Protein AF-A0A1Y3APQ1-F1 (afdb_monomer_lite)

Foldseek 3Di:
DLLAVCAPHPDQLVNSLVPDDCDDDCPPPVSVQSSVDRDDVSNLVSQCVDPLSVVLVDDPPDDDPDDSVLSVLLSLLVVLVVVVVDPDDPSVVVSVVSLVVLVVVLVVLLVVCVVVVVCPCNVSRHDND

Secondary structure (DSSP, 8-state):
-HHHHHTTSS--HHHHHHTS-S-STTTTHHHHHHHH--SHHHHHHHHHTSHHHHHHHS---SS----HHHHHHHHHHHHHHHHTTS-S-THHHHHHHHHHHHHHHHHHHHHHHHHTT-GGGTT-S----

pLDDT: mean 90.6, std 9.41, range [45.09, 97.94]

InterPro domains:
  IPR002843 ATPase, V0 complex, C/D subunit [PF01992] (2-125)
  IPR016727 ATPase, V0 complex, subunit D [PTHR11028] (1-129)
  IPR036079 V-type ATP synthase subunit C/D subunit superfamily [SSF103486] (2-128)

Organism: Euroglyphus maynei (NCBI:txid6958)

Radius of gyration: 17.38 Å; chains: 1; bounding box: 42×34×43 Å

Structure (mmCIF, N/CA/C/O backbone):
data_AF-A0A1Y3APQ1-F1
#
_entry.id   AF-A0A1Y3APQ1-F1
#
loop_
_atom_site.group_PDB
_atom_site.id
_atom_site.type_symbol
_atom_site.label_atom_id
_atom_site.label_alt_id
_atom_site.label_comp_id
_atom_site.label_asym_id
_atom_site.label_entity_id
_atom_site.label_seq_id
_atom_site.pdbx_PDB_ins_code
_atom_site.Cartn_x
_atom_site.Cartn_y
_atom_site.Cartn_z
_atom_site.occupancy
_atom_site.B_iso_or_equiv
_atom_site.auth_seq_id
_atom_site.auth_comp_id
_atom_site.auth_asym_id
_atom_site.auth_atom_id
_atom_site.pdbx_PDB_model_num
ATOM 1 N N . MET A 1 1 ? -4.219 3.625 5.773 1.00 70.81 1 MET A N 1
ATOM 2 C CA . MET A 1 1 ? -4.693 2.777 6.892 1.00 70.81 1 MET A CA 1
ATOM 3 C C . MET A 1 1 ? -5.733 3.529 7.708 1.00 70.81 1 MET A C 1
ATOM 5 O O . MET A 1 1 ? -5.366 4.296 8.585 1.00 70.81 1 MET A O 1
ATOM 9 N N . ILE A 1 2 ? -7.025 3.351 7.424 1.00 88.69 2 ILE A N 1
ATOM 10 C CA . ILE A 1 2 ? -8.074 4.134 8.105 1.00 88.69 2 ILE A CA 1
ATOM 11 C C . ILE A 1 2 ? -8.118 3.805 9.607 1.00 88.69 2 ILE A C 1
ATOM 13 O O . ILE A 1 2 ? -8.113 4.711 10.429 1.00 88.69 2 ILE A O 1
ATOM 17 N N . THR A 1 3 ? -8.093 2.518 9.975 1.00 91.31 3 THR A N 1
ATOM 18 C CA . THR A 1 3 ? -8.200 2.090 11.380 1.00 91.31 3 THR A CA 1
ATOM 19 C C . THR A 1 3 ? -7.039 2.576 12.239 1.00 91.31 3 THR A C 1
ATOM 21 O O . THR A 1 3 ? -7.277 3.240 13.241 1.00 91.31 3 THR A O 1
ATOM 24 N N . ILE A 1 4 ? -5.797 2.327 11.817 1.00 91.50 4 ILE A N 1
ATOM 25 C CA . ILE A 1 4 ? -4.606 2.720 12.586 1.00 91.50 4 ILE A CA 1
ATOM 26 C C . ILE A 1 4 ? -4.528 4.245 12.739 1.00 91.50 4 ILE A C 1
ATOM 28 O O . ILE A 1 4 ? -4.300 4.738 13.837 1.00 91.50 4 ILE A O 1
ATOM 32 N N . ASN A 1 5 ? -4.800 4.997 11.668 1.00 92.06 5 ASN A N 1
ATOM 33 C CA . ASN A 1 5 ? -4.708 6.460 11.698 1.00 92.06 5 ASN A CA 1
ATOM 34 C C . ASN A 1 5 ? -5.880 7.124 12.444 1.00 92.06 5 ASN A C 1
ATOM 36 O O . ASN A 1 5 ? -5.806 8.309 12.748 1.00 92.06 5 ASN A O 1
ATOM 40 N N . SER A 1 6 ? -6.961 6.387 12.723 1.00 93.19 6 SER A N 1
ATOM 41 C CA . SER A 1 6 ? -8.101 6.890 13.501 1.00 93.19 6 SER A CA 1
ATOM 42 C C . SER A 1 6 ? -7.887 6.830 15.016 1.00 93.19 6 SER A C 1
ATOM 44 O O . SER A 1 6 ? -8.646 7.453 15.761 1.00 93.19 6 SER A O 1
ATOM 46 N N . PHE A 1 7 ? -6.881 6.092 15.495 1.00 92.38 7 PHE A N 1
ATOM 47 C CA . PHE A 1 7 ? -6.617 5.978 16.927 1.00 92.38 7 PHE A CA 1
ATOM 48 C C . PHE A 1 7 ? -6.241 7.334 17.531 1.00 92.38 7 PHE A C 1
ATOM 50 O O . PHE A 1 7 ? -5.425 8.069 16.982 1.00 92.38 7 PHE A O 1
ATOM 57 N N . GLY A 1 8 ? -6.854 7.671 18.668 1.00 88.25 8 GLY A N 1
ATOM 58 C CA . GLY A 1 8 ? -6.644 8.958 19.341 1.00 88.25 8 GLY A CA 1
ATOM 59 C C . GLY A 1 8 ? -7.317 10.159 18.665 1.00 88.25 8 GLY A C 1
ATOM 60 O O . GLY A 1 8 ? -7.092 11.286 19.094 1.00 88.25 8 GLY A O 1
ATOM 61 N N . THR A 1 9 ? -8.138 9.938 17.633 1.00 92.75 9 THR A N 1
ATOM 62 C CA . THR A 1 9 ? -8.957 10.983 16.995 1.00 92.75 9 THR A CA 1
ATOM 63 C C . THR A 1 9 ? -10.394 10.967 17.525 1.00 92.75 9 THR A C 1
ATOM 65 O O . THR A 1 9 ? -10.815 10.011 18.172 1.00 92.75 9 THR A O 1
ATOM 68 N N . GLU A 1 10 ? -11.177 12.003 17.214 1.00 91.44 10 GLU A N 1
ATOM 69 C CA . GLU A 1 10 ? -12.603 12.103 17.578 1.00 91.44 10 GLU A CA 1
ATOM 70 C C . GLU A 1 10 ? -13.526 11.222 16.707 1.00 91.44 10 GLU A C 1
ATOM 72 O O . GLU A 1 10 ? -14.749 11.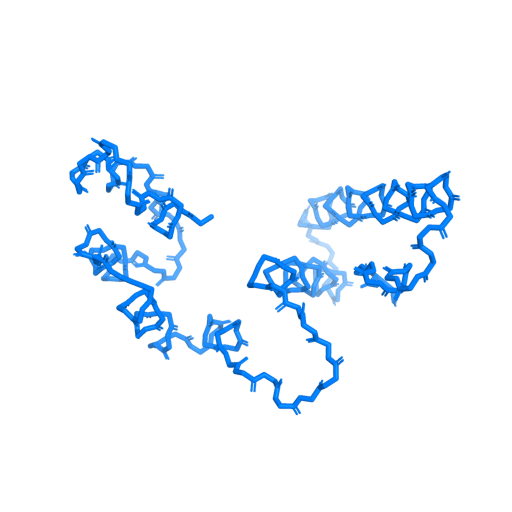272 16.831 1.00 91.44 10 GLU A O 1
ATOM 77 N N . LEU A 1 11 ? -12.963 10.416 15.798 1.00 92.44 11 LEU A N 1
ATOM 78 C CA . LEU A 1 11 ? -13.734 9.610 14.858 1.00 92.44 11 LEU A CA 1
ATOM 79 C C . LEU A 1 11 ? -14.392 8.410 15.556 1.00 92.44 11 LEU A C 1
ATOM 81 O O . LEU A 1 11 ? -13.716 7.523 16.080 1.00 92.44 11 LEU A O 1
ATOM 85 N N . SER A 1 12 ? -15.724 8.345 15.501 1.00 92.94 12 SER A N 1
ATOM 86 C CA . SER A 1 12 ? -16.492 7.227 16.058 1.00 92.94 12 SER A CA 1
ATOM 87 C C . SER A 1 12 ? -16.254 5.917 15.285 1.00 92.94 12 SER A C 1
ATOM 89 O O . SER A 1 12 ? -15.931 5.921 14.092 1.00 92.94 12 SER A O 1
ATOM 91 N N . LYS A 1 13 ? -16.464 4.761 15.936 1.00 92.31 13 LYS A N 1
ATOM 92 C CA . LYS A 1 13 ? -16.366 3.439 15.277 1.00 92.31 13 LYS A CA 1
ATOM 93 C C . LYS A 1 13 ? -17.362 3.293 14.120 1.00 92.31 13 LYS A C 1
ATOM 95 O O . LYS A 1 13 ? -17.039 2.682 13.100 1.00 92.31 13 LYS A O 1
ATOM 100 N N . GLU A 1 14 ? -18.550 3.879 14.264 1.00 92.75 14 GLU A N 1
ATOM 101 C CA . GLU A 1 14 ? -19.584 3.882 13.228 1.00 92.75 14 GLU A CA 1
ATOM 102 C C . GLU A 1 14 ? -19.153 4.703 12.013 1.00 92.75 14 GLU A C 1
ATOM 104 O O . GLU A 1 14 ? -19.232 4.215 10.887 1.00 92.75 14 GLU A O 1
ATOM 109 N N . ASP A 1 15 ? -18.632 5.914 12.213 1.00 93.50 15 ASP A N 1
ATOM 110 C CA . ASP A 1 15 ? -18.182 6.758 11.102 1.00 93.50 15 ASP A CA 1
ATOM 111 C C . ASP A 1 15 ? -16.947 6.183 10.418 1.00 93.50 15 ASP A C 1
ATOM 113 O O . ASP A 1 15 ? -16.866 6.172 9.191 1.00 93.50 15 ASP A O 1
ATOM 117 N N . ARG A 1 16 ? -16.038 5.589 11.195 1.00 93.88 16 ARG A N 1
ATOM 118 C CA . ARG A 1 16 ? -14.903 4.832 10.670 1.00 93.88 16 ARG A CA 1
ATOM 119 C C . ARG A 1 16 ? -15.340 3.708 9.731 1.00 93.88 16 ARG A C 1
ATOM 121 O O . ARG A 1 16 ? -14.733 3.536 8.677 1.00 93.88 16 ARG A O 1
ATOM 128 N N . SER A 1 17 ? -16.397 2.971 10.080 1.00 92.88 17 SER A N 1
ATOM 129 C CA . SER A 1 17 ? -16.896 1.864 9.254 1.00 92.88 17 SER A CA 1
ATOM 130 C C . SER A 1 17 ? -17.423 2.323 7.888 1.00 92.88 17 SER A C 1
ATOM 132 O O . SER A 1 17 ? -17.235 1.627 6.892 1.00 92.88 17 SER A O 1
ATOM 134 N N . LYS A 1 18 ? -18.003 3.531 7.816 1.00 94.12 18 LYS A N 1
ATOM 135 C CA . LYS A 1 18 ? -18.521 4.127 6.571 1.00 94.12 18 LYS A CA 1
ATOM 136 C C . LYS A 1 18 ? -17.410 4.503 5.587 1.00 94.12 18 LYS A C 1
ATOM 138 O O . LYS A 1 18 ? -17.679 4.646 4.399 1.00 94.12 18 LYS A O 1
ATOM 143 N N . LEU A 1 19 ? -16.175 4.667 6.066 1.00 94.62 19 LEU A N 1
ATOM 144 C CA . LEU A 1 19 ? -15.015 5.007 5.236 1.00 94.62 19 LEU A CA 1
ATOM 145 C C . LEU A 1 19 ? -14.379 3.782 4.568 1.00 94.62 19 LEU A C 1
ATOM 147 O O . LEU A 1 19 ? -13.500 3.936 3.718 1.00 94.62 19 LEU A O 1
ATOM 151 N N . TYR A 1 20 ? -14.772 2.565 4.951 1.00 94.81 20 TYR A N 1
ATOM 152 C CA . TYR A 1 20 ? -14.178 1.359 4.394 1.00 94.81 20 TYR A CA 1
ATOM 153 C C . TYR A 1 20 ? -14.718 1.054 2.993 1.00 94.81 20 TYR A C 1
ATOM 155 O O . TYR A 1 20 ? -15.933 0.943 2.811 1.00 94.81 20 TYR A O 1
ATOM 163 N N . PRO A 1 21 ? -13.840 0.837 1.996 1.00 94.81 21 PRO A N 1
ATOM 164 C CA . PRO A 1 21 ? -14.277 0.290 0.723 1.00 94.81 21 PRO A CA 1
ATOM 165 C C . PRO A 1 21 ? -14.800 -1.137 0.930 1.00 94.81 21 PRO A C 1
ATOM 167 O O . PRO A 1 21 ? -14.166 -1.960 1.588 1.00 94.81 21 PRO A O 1
ATOM 170 N N . THR A 1 22 ? -15.947 -1.449 0.330 1.00 94.50 22 THR A N 1
ATOM 171 C CA . THR A 1 22 ? -16.598 -2.768 0.422 1.00 94.50 22 THR A CA 1
ATOM 172 C C . THR A 1 22 ? -16.126 -3.746 -0.661 1.00 94.50 22 THR A C 1
ATOM 174 O O . THR A 1 22 ? -16.715 -4.809 -0.856 1.00 94.50 22 THR A O 1
ATOM 177 N N . CYS A 1 23 ? -15.041 -3.427 -1.366 1.00 92.81 23 CYS A N 1
ATOM 178 C CA . CYS A 1 23 ? -14.394 -4.312 -2.327 1.00 92.81 23 CYS A CA 1
ATOM 179 C C . CYS A 1 23 ? -13.064 -4.842 -1.766 1.00 92.81 23 CYS A C 1
ATOM 181 O O . CYS A 1 23 ? -12.272 -4.097 -1.194 1.00 92.81 23 CYS A O 1
ATOM 183 N N . GLY A 1 24 ? -12.813 -6.143 -1.933 1.00 92.19 24 GLY A N 1
ATOM 184 C CA . GLY A 1 24 ? -11.567 -6.792 -1.512 1.00 92.19 24 GLY A CA 1
ATOM 185 C C . GLY A 1 24 ? -11.770 -7.940 -0.525 1.00 92.19 24 GLY A C 1
ATOM 186 O O . GLY A 1 24 ? -12.892 -8.282 -0.160 1.00 92.19 24 GLY A O 1
ATOM 187 N N . LYS A 1 25 ? -10.658 -8.549 -0.098 1.00 92.31 25 LYS A N 1
ATOM 188 C CA . LYS A 1 25 ? -10.657 -9.799 0.684 1.00 92.31 25 LYS A CA 1
ATOM 189 C C . LYS A 1 25 ? -11.081 -9.624 2.146 1.00 92.31 25 LYS A C 1
ATOM 191 O O . LYS A 1 25 ? -11.460 -10.598 2.778 1.00 92.31 25 LYS A O 1
ATOM 196 N N . LEU A 1 26 ? -11.028 -8.399 2.672 1.00 93.06 26 LEU A N 1
ATOM 197 C CA . LEU A 1 26 ? -11.439 -8.088 4.046 1.00 93.06 26 LEU A CA 1
ATOM 198 C C . LEU A 1 26 ? -12.962 -7.968 4.201 1.00 93.06 26 LEU A C 1
ATOM 200 O O . LEU A 1 26 ? -13.468 -8.063 5.318 1.00 93.06 26 LEU A O 1
ATOM 204 N N . ASN A 1 27 ? -13.707 -7.745 3.116 1.00 92.81 27 ASN A N 1
ATOM 205 C CA . ASN A 1 27 ? -15.166 -7.702 3.170 1.00 92.81 27 ASN A CA 1
ATOM 206 C C . ASN A 1 27 ? -15.726 -9.142 3.199 1.00 92.81 27 ASN A C 1
ATOM 208 O O . ASN A 1 27 ? -15.310 -9.947 2.364 1.00 92.81 27 ASN A O 1
ATOM 212 N N . PRO A 1 28 ? -16.683 -9.490 4.084 1.00 94.25 28 PRO A N 1
ATOM 213 C CA . PRO A 1 28 ? -17.301 -8.658 5.130 1.00 94.25 28 PRO A CA 1
ATOM 214 C C . PRO A 1 28 ? -16.648 -8.743 6.510 1.00 94.25 28 PRO A C 1
ATOM 216 O O . PRO A 1 28 ? -16.662 -7.767 7.261 1.00 94.25 28 PRO A O 1
ATOM 219 N N . TYR A 1 29 ? -16.069 -9.889 6.858 1.00 93.88 29 TYR A N 1
ATOM 220 C CA . TYR A 1 29 ? -15.702 -10.186 8.243 1.00 93.88 29 TYR A CA 1
ATOM 221 C C . TYR A 1 29 ? -14.509 -9.369 8.752 1.00 93.88 29 TYR A C 1
ATOM 223 O O . TYR A 1 29 ? -14.552 -8.859 9.870 1.00 93.88 29 TYR A O 1
ATOM 231 N N . GLY A 1 30 ? -13.470 -9.189 7.933 1.00 93.88 30 GLY A N 1
ATOM 232 C CA . GLY A 1 30 ? -12.303 -8.383 8.294 1.00 93.88 30 GLY A CA 1
ATOM 233 C C . GLY A 1 30 ? -12.656 -6.912 8.512 1.00 93.88 30 GLY A C 1
ATOM 234 O O . GLY A 1 30 ? -12.188 -6.312 9.474 1.00 93.88 30 GLY A O 1
ATOM 235 N N . LEU A 1 31 ? -13.536 -6.337 7.684 1.00 94.94 31 LEU A N 1
ATOM 236 C CA . LEU A 1 31 ? -14.008 -4.958 7.866 1.00 94.94 31 LEU A CA 1
ATOM 237 C C . LEU A 1 31 ? -14.800 -4.787 9.167 1.00 94.94 31 LEU A C 1
ATOM 239 O O . LEU A 1 31 ? -14.579 -3.813 9.885 1.00 94.94 31 LEU A O 1
ATOM 243 N N . ALA A 1 32 ? -15.675 -5.740 9.503 1.00 94.00 32 ALA A N 1
ATOM 244 C CA . ALA A 1 32 ? -16.425 -5.712 10.758 1.00 94.00 32 ALA A CA 1
ATOM 245 C C . ALA A 1 32 ? -15.496 -5.780 11.984 1.00 94.00 32 ALA A C 1
ATOM 247 O O . ALA A 1 32 ? -15.690 -5.044 12.949 1.00 94.00 32 ALA A O 1
ATOM 248 N N . GLN A 1 33 ? -14.451 -6.611 11.933 1.00 94.69 33 GLN A N 1
ATOM 249 C CA . GLN A 1 33 ? -13.461 -6.697 13.009 1.00 94.69 33 GLN A CA 1
ATOM 250 C C . GLN A 1 33 ? -12.590 -5.435 13.100 1.00 94.69 33 GLN A C 1
ATOM 252 O O . GLN A 1 33 ? -12.391 -4.905 14.192 1.00 94.69 33 GLN A O 1
ATOM 257 N N . LEU A 1 34 ? -12.131 -4.893 11.965 1.00 94.75 34 LEU A N 1
ATOM 258 C CA . LEU A 1 34 ? -11.377 -3.635 11.922 1.00 94.75 34 LEU A CA 1
ATOM 259 C C . LEU A 1 34 ? -12.194 -2.451 12.448 1.00 94.75 34 LEU A C 1
ATOM 261 O O . LEU A 1 34 ? -11.634 -1.578 13.108 1.00 94.75 34 LEU A O 1
ATOM 265 N N . ALA A 1 35 ? -13.509 -2.433 12.206 1.00 94.00 35 ALA A N 1
ATOM 266 C CA . ALA A 1 35 ? -14.402 -1.409 12.739 1.00 94.00 35 ALA A CA 1
ATOM 267 C C . ALA A 1 35 ? -14.456 -1.425 14.271 1.00 94.00 35 ALA A C 1
ATOM 269 O O . ALA A 1 35 ? -14.702 -0.381 14.872 1.00 94.00 35 ALA A O 1
ATOM 270 N N . MET A 1 36 ? -14.210 -2.574 14.904 1.00 92.81 36 MET A N 1
ATOM 271 C CA . MET A 1 36 ? -14.244 -2.733 16.359 1.00 92.81 36 MET A CA 1
ATOM 272 C C . MET A 1 36 ? -12.884 -2.540 17.033 1.00 92.81 36 MET A C 1
ATOM 274 O O . MET A 1 36 ? -12.871 -2.285 18.234 1.00 92.81 36 MET A O 1
ATOM 278 N N . ALA A 1 37 ? -11.784 -2.604 16.277 1.00 94.75 37 ALA A N 1
ATOM 279 C CA . ALA A 1 37 ? -10.427 -2.547 16.812 1.00 94.75 37 ALA A CA 1
ATOM 280 C C . ALA A 1 37 ? -10.106 -1.213 17.513 1.00 94.75 37 ALA A C 1
ATOM 282 O O . ALA A 1 37 ? -10.401 -0.141 16.974 1.00 94.75 37 ALA A O 1
ATOM 283 N N . ASP A 1 38 ? -9.464 -1.288 18.678 1.00 92.75 38 ASP A N 1
ATOM 284 C CA . ASP A 1 38 ? -9.098 -0.139 19.525 1.00 92.75 38 ASP A CA 1
ATOM 285 C C . ASP A 1 38 ? -7.584 0.075 19.649 1.00 92.75 38 ASP A C 1
ATOM 287 O O . ASP A 1 38 ? -7.141 1.126 20.109 1.00 92.75 38 ASP A O 1
ATOM 291 N N . ASP A 1 39 ? -6.787 -0.898 19.214 1.00 93.06 39 ASP A N 1
ATOM 292 C CA . ASP A 1 39 ? -5.333 -0.836 19.270 1.00 93.06 39 ASP A CA 1
ATOM 293 C C . ASP A 1 39 ? -4.677 -1.484 18.038 1.00 93.06 39 ASP A C 1
ATOM 295 O O . ASP A 1 39 ? -5.324 -2.107 17.187 1.00 93.06 39 ASP A O 1
ATOM 299 N N . TYR A 1 40 ? -3.362 -1.297 17.928 1.00 91.25 40 TYR A N 1
ATOM 300 C CA . TYR A 1 40 ? -2.570 -1.801 16.808 1.00 91.25 40 TYR A CA 1
ATOM 301 C C . TYR A 1 40 ? -2.493 -3.336 16.767 1.00 91.25 40 TYR A C 1
ATOM 303 O O . TYR A 1 40 ? -2.527 -3.921 15.683 1.00 91.25 40 TYR A O 1
ATOM 311 N N . GLU A 1 41 ? -2.430 -3.997 17.924 1.00 92.31 41 GLU A N 1
ATOM 312 C CA . GLU A 1 41 ? -2.335 -5.459 18.017 1.00 92.31 41 GLU A CA 1
ATOM 313 C C . GLU A 1 41 ? -3.617 -6.131 17.510 1.00 92.31 41 GLU A C 1
ATOM 315 O O . GLU A 1 41 ? -3.568 -7.113 16.773 1.00 92.31 41 GLU A O 1
ATOM 320 N N . GLN A 1 42 ? -4.784 -5.559 17.799 1.00 94.38 42 GLN A N 1
ATOM 321 C CA . GLN A 1 42 ? -6.060 -6.026 17.263 1.00 94.38 42 GLN A CA 1
ATOM 322 C C . GLN A 1 42 ? -6.114 -5.901 15.736 1.00 94.38 42 GLN A C 1
ATOM 324 O O . GLN A 1 42 ? -6.571 -6.825 15.064 1.00 94.38 42 GLN A O 1
ATOM 329 N N . VAL A 1 43 ? -5.606 -4.801 15.167 1.00 93.81 43 VAL A N 1
ATOM 330 C CA . VAL A 1 43 ? -5.521 -4.637 13.703 1.00 93.81 43 VAL A CA 1
ATOM 331 C C . VAL A 1 43 ? -4.596 -5.685 13.088 1.00 93.81 43 VAL A C 1
ATOM 333 O O . VAL A 1 43 ? -4.945 -6.292 12.072 1.00 93.81 43 VAL A O 1
ATOM 336 N N . ARG A 1 44 ? -3.445 -5.930 13.720 1.00 92.44 44 ARG A N 1
ATOM 337 C CA . ARG A 1 44 ? -2.501 -6.971 13.312 1.00 92.44 44 ARG A CA 1
ATOM 338 C C . ARG A 1 44 ? -3.157 -8.350 13.319 1.00 92.44 44 ARG A C 1
ATOM 340 O O . ARG A 1 44 ? -3.093 -9.041 12.307 1.00 92.44 44 ARG A O 1
ATOM 347 N N . ASN A 1 45 ? -3.842 -8.717 14.400 1.00 93.38 45 ASN A N 1
ATOM 348 C CA . ASN A 1 45 ? -4.518 -10.009 14.526 1.00 93.38 45 ASN A CA 1
ATOM 349 C C . ASN A 1 45 ? -5.532 -10.241 13.399 1.00 93.38 45 ASN A C 1
ATOM 351 O O . ASN A 1 45 ? -5.587 -11.334 12.841 1.00 93.38 45 ASN A O 1
ATOM 355 N N . VAL A 1 46 ? -6.294 -9.210 13.014 1.00 94.25 46 VAL A N 1
ATOM 356 C CA . VAL A 1 46 ? -7.222 -9.306 11.875 1.00 94.25 46 VAL A CA 1
ATOM 357 C C . VAL A 1 46 ? -6.466 -9.517 10.564 1.00 94.25 46 VAL A C 1
ATOM 359 O O . VAL A 1 46 ? -6.863 -10.358 9.762 1.00 94.25 46 VAL A O 1
ATOM 362 N N . ALA A 1 47 ? -5.371 -8.788 10.333 1.00 92.06 47 ALA A N 1
ATOM 363 C CA . ALA A 1 47 ? -4.569 -8.930 9.119 1.00 92.06 47 ALA A CA 1
ATOM 364 C C . ALA A 1 47 ? -3.887 -10.307 9.012 1.00 92.06 47 ALA A C 1
ATOM 366 O O . ALA A 1 47 ? -3.822 -10.871 7.920 1.00 92.06 47 ALA A O 1
ATOM 367 N N . GLU A 1 48 ? -3.433 -10.881 10.129 1.00 91.12 48 GLU A N 1
ATOM 368 C CA . GLU A 1 48 ? -2.772 -12.192 10.173 1.00 91.12 48 GLU A CA 1
ATOM 369 C C . GLU A 1 48 ? -3.688 -13.361 9.777 1.00 91.12 48 GLU A C 1
ATOM 371 O O . GLU A 1 48 ? -3.190 -14.404 9.344 1.00 91.12 48 GLU A O 1
ATOM 376 N N . MET A 1 49 ? -5.013 -13.182 9.847 1.00 91.25 49 MET A N 1
ATOM 377 C CA . MET A 1 49 ? -5.989 -14.167 9.361 1.00 91.25 49 MET A CA 1
ATOM 378 C C . MET A 1 49 ? -5.963 -14.339 7.833 1.00 91.25 49 MET A C 1
ATOM 380 O O . MET A 1 49 ? -6.492 -15.323 7.316 1.00 91.25 49 MET A O 1
ATOM 384 N N . TYR A 1 50 ? -5.355 -13.403 7.099 1.00 92.69 50 TYR A N 1
ATOM 385 C CA . TYR A 1 50 ? -5.310 -13.398 5.641 1.00 92.69 50 TYR A CA 1
ATOM 386 C C . TYR A 1 50 ? -3.866 -13.535 5.165 1.00 92.69 50 TYR A C 1
ATOM 388 O O . TYR A 1 50 ? -3.040 -12.659 5.411 1.00 92.69 50 TYR A O 1
ATOM 396 N N . ALA A 1 51 ? -3.568 -14.603 4.422 1.00 90.31 51 ALA A N 1
ATOM 397 C CA . ALA A 1 51 ? -2.204 -14.912 3.983 1.00 90.31 51 ALA A CA 1
ATOM 398 C C . ALA A 1 51 ? -1.518 -13.748 3.240 1.00 90.31 51 ALA A C 1
ATOM 400 O O . ALA A 1 51 ? -0.348 -13.473 3.490 1.00 90.31 51 ALA A O 1
ATOM 401 N N . ASP A 1 52 ? -2.252 -13.029 2.385 1.00 87.31 52 ASP A N 1
ATOM 402 C CA . ASP A 1 52 ? -1.698 -11.906 1.616 1.00 87.31 52 ASP A CA 1
ATOM 403 C C . ASP A 1 52 ? -1.334 -10.700 2.493 1.00 87.31 52 ASP A C 1
ATOM 405 O O . ASP A 1 52 ? -0.382 -9.983 2.193 1.00 87.31 52 ASP A O 1
ATOM 409 N N . TYR A 1 53 ? -2.085 -10.470 3.575 1.00 91.25 53 TYR A N 1
ATOM 410 C CA . TYR A 1 53 ? -1.885 -9.321 4.463 1.00 91.25 53 TYR A CA 1
ATOM 411 C C . TYR A 1 53 ? -0.946 -9.642 5.624 1.00 91.25 53 TYR A C 1
ATOM 413 O O . TYR A 1 53 ? -0.236 -8.753 6.090 1.00 91.25 53 TYR A O 1
ATOM 421 N N . ARG A 1 54 ? -0.877 -10.907 6.051 1.00 90.31 54 ARG A N 1
ATOM 422 C CA . ARG A 1 54 ? 0.024 -11.386 7.105 1.00 90.31 54 ARG A CA 1
ATOM 423 C C . ARG A 1 54 ? 1.474 -10.968 6.857 1.00 90.31 54 ARG A C 1
ATOM 425 O O . ARG A 1 54 ? 2.117 -10.438 7.757 1.00 90.31 54 ARG A O 1
ATOM 432 N N . VAL A 1 55 ? 1.957 -11.127 5.624 1.00 87.19 55 VAL A N 1
ATOM 433 C CA . VAL A 1 55 ? 3.341 -10.799 5.231 1.00 87.19 55 VAL A CA 1
ATOM 434 C C . VAL A 1 55 ? 3.685 -9.321 5.480 1.00 87.19 55 VAL A C 1
ATOM 436 O O . VAL A 1 55 ? 4.834 -8.992 5.766 1.00 87.19 55 VAL A O 1
ATOM 439 N N . LEU A 1 56 ? 2.699 -8.418 5.437 1.00 87.69 56 LEU A N 1
ATOM 440 C CA . LEU A 1 56 ? 2.907 -6.989 5.707 1.00 87.69 56 LEU A CA 1
ATOM 441 C C . LEU A 1 56 ? 3.205 -6.724 7.194 1.00 87.69 56 LEU A C 1
ATOM 443 O O . LEU A 1 56 ? 3.964 -5.815 7.534 1.00 87.69 56 LEU A O 1
ATOM 447 N N . PHE A 1 57 ? 2.646 -7.538 8.089 1.00 85.94 57 PHE A N 1
ATOM 448 C CA . PHE A 1 57 ? 2.786 -7.391 9.540 1.00 85.94 57 PHE A CA 1
ATOM 449 C C . PHE A 1 57 ? 3.874 -8.285 10.143 1.00 85.94 57 PHE A C 1
ATOM 451 O O . PHE A 1 57 ? 4.245 -8.098 11.302 1.00 85.94 57 PHE A O 1
ATOM 458 N N . GLU A 1 58 ? 4.437 -9.216 9.370 1.00 81.88 58 GLU A N 1
ATOM 459 C CA . GLU A 1 58 ? 5.573 -10.020 9.811 1.00 81.88 58 GLU A CA 1
ATOM 460 C C . GLU A 1 58 ? 6.799 -9.130 10.069 1.00 81.88 58 GLU A C 1
ATOM 462 O O . GLU A 1 58 ? 7.208 -8.302 9.244 1.00 81.88 58 GLU A O 1
ATOM 467 N N . SER A 1 59 ? 7.379 -9.280 11.261 1.00 63.56 59 SER A N 1
ATOM 468 C CA . SER A 1 59 ? 8.620 -8.615 11.638 1.00 63.56 59 SER A CA 1
ATOM 469 C C . SER A 1 59 ? 9.754 -9.254 10.845 1.00 63.56 59 SER A C 1
ATOM 471 O O . SER A 1 59 ? 10.177 -10.362 11.167 1.00 63.56 59 SER A O 1
ATOM 473 N N . GLN A 1 60 ? 10.266 -8.575 9.817 1.00 56.31 60 GLN A N 1
ATOM 474 C CA . GLN A 1 60 ? 11.547 -8.976 9.250 1.00 56.31 60 GLN A CA 1
ATOM 475 C C . GLN A 1 60 ? 12.615 -8.683 10.303 1.00 56.31 60 GLN A C 1
ATOM 477 O O . GLN A 1 60 ? 12.974 -7.536 10.561 1.00 56.31 60 GLN A O 1
ATOM 482 N N . SER A 1 61 ? 13.091 -9.736 10.960 1.00 50.25 61 SER A N 1
ATOM 483 C CA . SER A 1 61 ? 14.329 -9.699 11.721 1.00 50.25 61 SER A CA 1
ATOM 484 C C . SER A 1 61 ? 15.469 -9.450 10.735 1.00 50.25 61 SER A C 1
ATOM 486 O O . SER A 1 61 ? 15.960 -10.404 10.134 1.00 50.25 61 SER A O 1
ATOM 488 N N . ASN A 1 62 ? 15.810 -8.179 10.504 1.00 45.09 62 ASN A N 1
ATOM 489 C CA . ASN A 1 62 ? 17.169 -7.631 10.385 1.00 45.09 62 ASN A CA 1
ATOM 490 C C . ASN A 1 62 ? 17.234 -6.374 9.488 1.00 45.09 62 ASN A C 1
ATOM 492 O O . ASN A 1 62 ? 16.686 -6.325 8.394 1.00 45.09 62 ASN A O 1
ATOM 496 N N . ALA A 1 63 ? 18.014 -5.405 9.973 1.00 50.16 63 ALA A N 1
ATOM 497 C CA . ALA A 1 63 ? 18.703 -4.315 9.269 1.00 50.16 63 ALA A CA 1
ATOM 498 C C . ALA A 1 63 ? 17.929 -3.087 8.744 1.00 50.16 63 ALA A C 1
ATOM 500 O O . ALA A 1 63 ? 18.511 -2.005 8.782 1.00 50.16 63 ALA A O 1
ATOM 501 N N . GLU A 1 64 ? 16.659 -3.167 8.341 1.00 57.38 64 GLU A N 1
ATOM 502 C CA . GLU A 1 64 ? 15.952 -1.995 7.786 1.00 57.38 64 GLU A CA 1
ATOM 503 C C . GLU A 1 64 ? 14.644 -1.714 8.534 1.00 57.38 64 GLU A C 1
ATOM 505 O O . GLU A 1 64 ? 13.692 -2.489 8.477 1.00 57.38 64 GLU A O 1
ATOM 510 N N . ASN A 1 65 ? 14.583 -0.582 9.248 1.00 66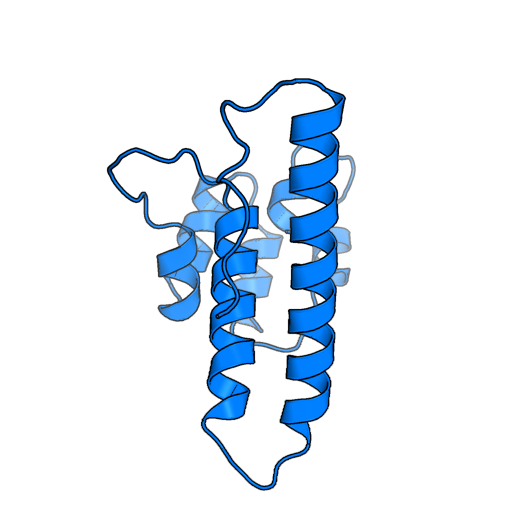.81 65 ASN A N 1
ATOM 511 C CA . ASN A 1 65 ? 13.371 -0.080 9.909 1.00 66.81 65 ASN A CA 1
ATOM 512 C C . ASN A 1 65 ? 12.340 0.395 8.863 1.00 66.81 65 ASN A C 1
ATOM 514 O O . ASN A 1 65 ? 12.066 1.592 8.767 1.00 66.81 65 ASN A O 1
ATOM 518 N N . LYS A 1 66 ? 11.797 -0.522 8.057 1.00 81.31 66 LYS A N 1
ATOM 519 C CA . LYS A 1 66 ? 10.708 -0.237 7.118 1.00 81.31 66 LYS A CA 1
ATOM 520 C C . LYS A 1 66 ? 9.404 -0.076 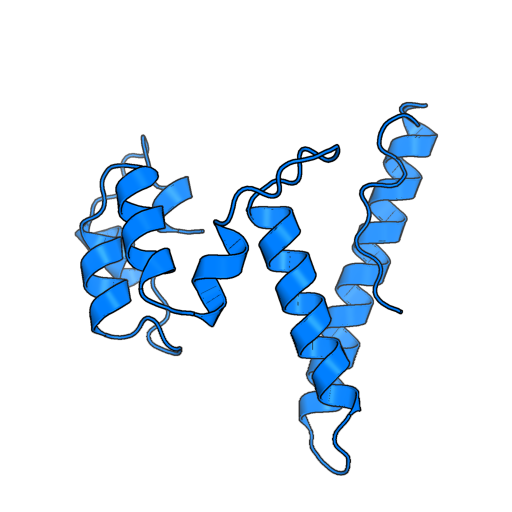7.876 1.00 81.31 66 LYS A C 1
ATOM 522 O O . LYS A 1 66 ? 9.051 -0.900 8.725 1.00 81.31 66 LYS A O 1
ATOM 527 N N . THR A 1 67 ? 8.682 0.986 7.557 1.00 88.25 67 THR A N 1
ATOM 528 C CA . THR A 1 67 ? 7.351 1.217 8.105 1.00 88.25 67 THR A CA 1
ATOM 529 C C . THR A 1 67 ? 6.348 0.244 7.483 1.00 88.25 67 THR A C 1
ATOM 531 O O . THR A 1 67 ? 6.593 -0.367 6.440 1.00 88.25 67 THR A O 1
ATOM 534 N N . LEU A 1 68 ? 5.184 0.086 8.115 1.00 88.12 68 LEU A N 1
ATOM 535 C CA . LEU A 1 68 ? 4.095 -0.701 7.530 1.00 88.12 68 LEU A CA 1
ATOM 536 C C . LEU A 1 68 ? 3.638 -0.111 6.181 1.00 88.12 68 LEU A C 1
ATOM 538 O O . LEU A 1 68 ? 3.231 -0.857 5.294 1.00 88.12 68 LEU A O 1
ATOM 542 N N . GLU A 1 69 ? 3.726 1.210 6.015 1.00 89.44 69 GLU A N 1
ATOM 543 C CA . GLU A 1 69 ? 3.396 1.889 4.762 1.00 89.44 69 GLU A CA 1
ATOM 544 C C . GLU A 1 69 ? 4.388 1.533 3.645 1.00 89.44 69 GLU A C 1
ATOM 546 O O . GLU A 1 69 ? 3.949 1.165 2.556 1.00 89.44 69 GLU A O 1
ATOM 551 N N . ASP A 1 70 ? 5.694 1.504 3.938 1.00 89.88 70 ASP A N 1
ATOM 552 C CA . ASP A 1 70 ? 6.720 1.067 2.976 1.00 89.88 70 ASP A CA 1
ATOM 553 C C . ASP A 1 70 ? 6.438 -0.355 2.476 1.00 89.88 70 ASP A C 1
ATOM 555 O O . ASP A 1 70 ? 6.432 -0.614 1.273 1.00 89.88 70 ASP A O 1
ATOM 559 N N . LYS A 1 71 ? 6.096 -1.272 3.390 1.00 90.25 71 LYS A N 1
ATOM 560 C CA . LYS A 1 71 ? 5.717 -2.648 3.031 1.00 90.25 71 LYS A CA 1
ATOM 561 C C . LYS A 1 71 ? 4.455 -2.708 2.167 1.00 90.25 71 LYS A C 1
ATOM 563 O O . LYS A 1 71 ? 4.360 -3.558 1.282 1.00 90.25 71 LYS A O 1
ATOM 568 N N . CYS A 1 72 ? 3.477 -1.829 2.410 1.00 91.44 72 CYS A N 1
ATOM 569 C CA . CYS A 1 72 ? 2.283 -1.738 1.566 1.00 91.44 72 CYS A CA 1
ATOM 570 C C . CYS A 1 72 ? 2.649 -1.303 0.143 1.00 91.44 72 CYS A C 1
ATOM 572 O O . CYS A 1 72 ? 2.160 -1.904 -0.813 1.00 91.44 72 CYS A O 1
ATOM 574 N N . PHE A 1 73 ? 3.526 -0.308 -0.002 1.00 93.12 73 PHE A N 1
ATOM 575 C CA . PHE A 1 73 ? 3.982 0.149 -1.313 1.00 93.12 73 PHE A CA 1
ATOM 576 C C . PHE A 1 73 ? 4.821 -0.907 -2.040 1.00 93.12 73 PHE A C 1
ATOM 578 O O . PHE A 1 73 ? 4.609 -1.130 -3.229 1.00 93.12 73 PHE A O 1
ATOM 585 N N . GLU A 1 74 ? 5.711 -1.620 -1.348 1.00 92.56 74 GLU A N 1
ATOM 586 C CA . GLU A 1 74 ? 6.456 -2.744 -1.935 1.00 92.56 74 GLU A CA 1
ATOM 587 C C . GLU A 1 74 ? 5.514 -3.836 -2.460 1.00 92.56 74 GLU A C 1
ATOM 589 O O . GLU A 1 74 ? 5.685 -4.352 -3.569 1.00 92.56 74 GLU A O 1
ATOM 594 N N . HIS A 1 75 ? 4.480 -4.170 -1.686 1.00 92.94 75 HIS A N 1
ATOM 595 C CA . HIS A 1 75 ? 3.477 -5.140 -2.106 1.00 92.94 75 HIS A CA 1
ATOM 596 C C . HIS A 1 75 ? 2.651 -4.640 -3.302 1.00 92.94 75 HIS A C 1
ATOM 598 O O . HIS A 1 75 ? 2.413 -5.401 -4.241 1.00 92.94 75 HIS A O 1
ATOM 604 N N . GLU A 1 76 ? 2.254 -3.365 -3.310 1.00 94.56 76 GLU A N 1
ATOM 605 C CA . GLU A 1 76 ? 1.567 -2.732 -4.442 1.00 94.56 76 GLU A CA 1
ATOM 606 C C . GLU A 1 76 ? 2.419 -2.785 -5.719 1.00 94.56 76 GLU A C 1
ATOM 608 O O . GLU A 1 76 ? 1.928 -3.191 -6.775 1.00 94.56 76 GLU A O 1
ATOM 613 N N . VAL A 1 77 ? 3.704 -2.430 -5.630 1.00 96.00 77 VAL A N 1
ATOM 614 C CA . VAL A 1 77 ? 4.655 -2.512 -6.749 1.00 96.00 77 VAL A CA 1
ATOM 615 C C . VAL A 1 77 ? 4.736 -3.941 -7.272 1.00 96.00 77 VAL A C 1
ATOM 617 O O . VAL A 1 77 ? 4.587 -4.156 -8.474 1.00 96.00 77 VAL A O 1
ATOM 620 N N . LYS A 1 78 ? 4.874 -4.935 -6.387 1.00 94.38 78 LYS A N 1
ATOM 621 C CA . LYS A 1 78 ? 4.920 -6.352 -6.773 1.00 94.38 78 LYS A CA 1
ATOM 622 C C . LYS A 1 78 ? 3.668 -6.789 -7.541 1.00 94.38 78 LYS A C 1
ATOM 624 O O . LYS A 1 78 ? 3.780 -7.484 -8.550 1.00 94.38 78 LYS A O 1
ATOM 629 N N . LEU A 1 79 ? 2.478 -6.385 -7.093 1.00 94.62 79 LEU A N 1
ATOM 630 C CA . LEU A 1 79 ? 1.225 -6.698 -7.788 1.00 94.62 79 LEU A CA 1
ATOM 631 C C . LEU A 1 79 ? 1.145 -6.027 -9.165 1.00 94.62 79 LEU A C 1
ATOM 633 O O . LEU A 1 79 ? 0.722 -6.666 -10.128 1.00 94.62 79 LEU A O 1
ATOM 637 N N . ASN A 1 80 ? 1.585 -4.772 -9.274 1.00 96.62 80 ASN A N 1
ATOM 638 C CA . ASN A 1 80 ? 1.609 -4.058 -10.549 1.00 96.62 80 ASN A CA 1
ATOM 639 C C . ASN A 1 80 ? 2.625 -4.664 -11.528 1.00 96.62 80 ASN A C 1
ATOM 641 O O . ASN A 1 80 ? 2.297 -4.831 -12.698 1.00 96.62 80 ASN A O 1
ATOM 645 N N . ILE A 1 81 ? 3.813 -5.072 -11.069 1.00 95.69 81 ILE A N 1
ATOM 646 C CA . ILE A 1 81 ? 4.797 -5.781 -11.906 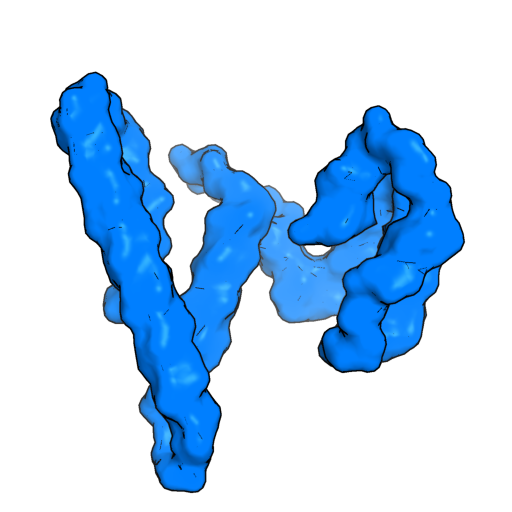1.00 95.69 81 ILE A CA 1
ATOM 647 C C . ILE A 1 81 ? 4.211 -7.102 -12.419 1.00 95.69 81 ILE A C 1
ATOM 649 O O . ILE A 1 81 ? 4.318 -7.403 -13.606 1.00 95.69 81 ILE A O 1
ATOM 653 N N . ASN A 1 82 ? 3.517 -7.863 -11.566 1.00 95.31 82 ASN A N 1
ATOM 654 C CA . ASN A 1 82 ? 2.882 -9.120 -11.974 1.00 95.31 82 ASN A CA 1
ATOM 655 C C . ASN A 1 82 ? 1.842 -8.938 -13.088 1.00 95.31 82 ASN A C 1
ATOM 657 O O . ASN A 1 82 ? 1.621 -9.868 -13.864 1.00 95.31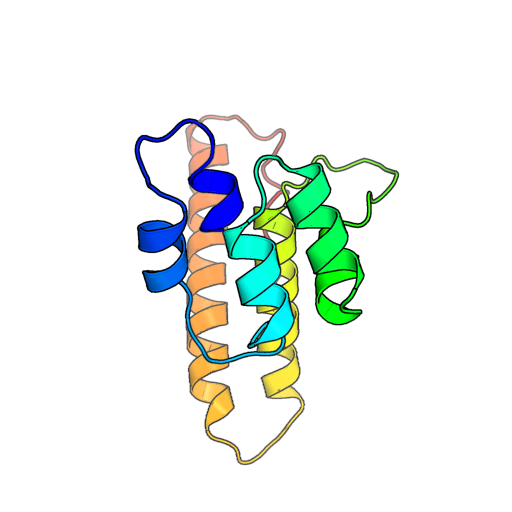 82 ASN A O 1
ATOM 661 N N . ALA A 1 83 ? 1.228 -7.756 -13.212 1.00 95.94 83 ALA A N 1
ATOM 662 C CA . ALA A 1 83 ? 0.326 -7.466 -14.320 1.00 95.94 83 ALA A CA 1
ATOM 663 C C . ALA A 1 83 ? 1.042 -7.520 -15.684 1.00 95.94 83 ALA A C 1
ATOM 665 O O . ALA A 1 83 ? 0.401 -7.842 -16.672 1.00 95.94 83 ALA A O 1
ATOM 666 N N . PHE A 1 84 ? 2.357 -7.285 -15.751 1.00 95.44 84 PHE A N 1
ATOM 667 C CA . PHE A 1 84 ? 3.145 -7.393 -16.989 1.00 95.44 84 PHE A CA 1
ATOM 668 C C . PHE A 1 84 ? 3.496 -8.841 -17.371 1.00 95.44 84 PHE A C 1
ATOM 670 O O . PHE A 1 84 ? 3.987 -9.076 -18.474 1.00 95.44 84 PHE A O 1
ATOM 677 N N . LEU A 1 85 ? 3.239 -9.823 -16.493 1.00 94.44 85 LEU A N 1
ATOM 678 C CA . LEU A 1 85 ? 3.435 -11.249 -16.799 1.00 94.44 85 LEU A CA 1
ATOM 679 C C . LEU A 1 85 ? 2.308 -11.826 -17.665 1.00 94.44 85 LEU A C 1
ATOM 681 O O . LEU A 1 85 ? 2.451 -12.910 -18.228 1.00 94.44 85 LEU A O 1
ATOM 685 N N . GLN A 1 86 ? 1.181 -11.122 -17.754 1.00 92.88 86 GLN A N 1
ATOM 686 C CA . GLN A 1 86 ? 0.052 -11.481 -18.602 1.00 92.88 86 GLN A CA 1
ATOM 687 C C . GLN A 1 86 ? 0.069 -10.632 -19.881 1.00 92.88 86 GLN A C 1
ATOM 689 O O . GLN A 1 86 ? 0.672 -9.564 -19.943 1.00 92.88 86 GLN A O 1
ATOM 694 N N . GLN A 1 87 ? -0.585 -11.122 -20.934 1.00 94.00 87 GLN A N 1
ATOM 695 C CA . GLN A 1 87 ? -0.722 -10.410 -22.206 1.00 94.00 87 GLN A CA 1
ATOM 696 C C . GLN A 1 87 ? -2.203 -10.242 -22.562 1.00 94.00 87 GLN A C 1
ATOM 698 O O . GLN A 1 87 ? -3.049 -10.999 -22.090 1.00 94.00 87 GLN A O 1
ATOM 703 N N . PHE A 1 88 ? -2.512 -9.243 -23.397 1.00 95.38 88 PHE A N 1
ATOM 704 C CA . PHE A 1 88 ? -3.862 -8.965 -23.915 1.00 95.38 88 PHE A CA 1
ATOM 705 C C . PHE A 1 88 ? -4.927 -8.632 -22.848 1.00 95.38 88 PHE A C 1
ATOM 707 O O . PHE A 1 88 ? -6.076 -9.055 -22.951 1.00 95.38 88 PHE A O 1
ATOM 714 N N . HIS A 1 89 ? -4.577 -7.831 -21.838 1.00 97.12 89 HIS A N 1
ATOM 715 C CA . HIS A 1 89 ? -5.526 -7.305 -20.848 1.00 97.12 89 HIS A CA 1
ATOM 716 C C . HIS A 1 89 ? -5.301 -5.807 -20.601 1.00 97.12 89 HIS A C 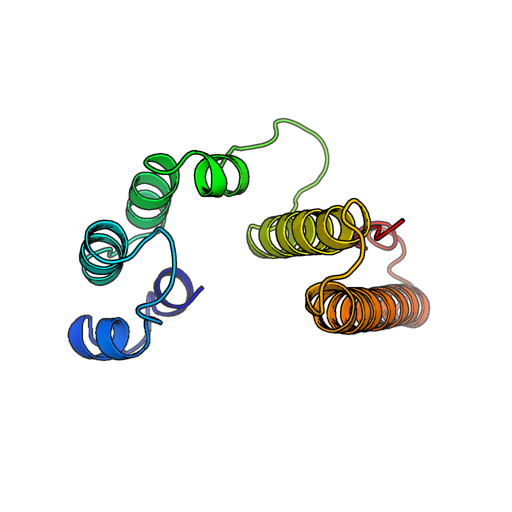1
ATOM 718 O O . HIS A 1 89 ? -4.192 -5.292 -20.716 1.00 97.12 89 HIS A O 1
ATOM 724 N N . PHE A 1 90 ? -6.359 -5.095 -20.206 1.00 97.00 90 PHE A N 1
ATOM 725 C CA . PHE A 1 90 ? -6.298 -3.647 -19.962 1.00 97.00 90 PHE A CA 1
ATOM 726 C C . PHE A 1 90 ? -5.630 -3.265 -18.632 1.00 97.00 90 PHE A C 1
ATOM 728 O O . PHE A 1 90 ? -5.249 -2.112 -18.442 1.00 97.00 90 PHE A O 1
ATOM 735 N N . GLY A 1 91 ? -5.440 -4.224 -17.717 1.00 96.88 91 GLY A N 1
ATOM 736 C CA . GLY A 1 91 ? -4.776 -3.984 -16.426 1.00 96.88 91 GLY A CA 1
ATOM 737 C C . GLY A 1 91 ? -3.347 -3.441 -16.553 1.00 96.88 91 GLY A C 1
ATOM 738 O O . GLY A 1 91 ? -2.862 -2.780 -15.639 1.00 96.88 91 GLY A O 1
ATOM 739 N N . ILE A 1 92 ? -2.708 -3.644 -17.709 1.00 96.81 92 ILE A N 1
ATOM 740 C CA . ILE A 1 92 ? -1.371 -3.132 -18.009 1.00 96.81 92 ILE A CA 1
ATOM 741 C C . ILE A 1 92 ? -1.290 -1.600 -17.953 1.00 96.81 92 ILE A C 1
ATOM 743 O O . ILE A 1 92 ? -0.298 -1.051 -17.482 1.00 96.81 92 ILE A O 1
ATOM 747 N N . PHE A 1 93 ? -2.349 -0.897 -18.372 1.00 97.62 93 PHE A N 1
ATOM 748 C CA . PHE A 1 93 ? -2.381 0.568 -18.375 1.00 97.62 93 PHE A CA 1
ATOM 749 C C . PHE A 1 93 ? -2.442 1.125 -16.950 1.00 97.62 93 PHE A C 1
ATOM 751 O O . PHE A 1 93 ? -1.748 2.089 -16.632 1.00 97.62 93 PHE A O 1
ATOM 758 N N . TYR A 1 94 ? -3.231 0.483 -16.081 1.00 97.56 94 TYR A N 1
ATOM 759 C CA . TYR A 1 94 ? -3.296 0.823 -14.660 1.00 97.56 94 TYR A CA 1
ATOM 760 C C . TYR A 1 94 ? -1.948 0.579 -13.977 1.00 97.56 94 TYR A C 1
ATOM 762 O O . TYR A 1 94 ? -1.418 1.473 -13.318 1.00 97.56 94 TYR A O 1
ATOM 770 N N . ALA A 1 95 ? -1.366 -0.605 -14.190 1.00 97.38 95 ALA A N 1
ATOM 771 C CA . ALA A 1 95 ? -0.084 -0.970 -13.602 1.00 97.38 95 ALA A CA 1
ATOM 772 C C . ALA A 1 95 ? 1.045 -0.036 -14.059 1.00 97.38 95 ALA A C 1
ATOM 774 O O . ALA A 1 95 ? 1.830 0.424 -13.233 1.00 97.38 95 ALA A O 1
ATOM 775 N N . TYR A 1 96 ? 1.090 0.316 -15.348 1.00 96.62 96 TYR A N 1
ATOM 776 C CA . TYR A 1 96 ? 2.051 1.283 -15.880 1.00 96.62 96 TYR A CA 1
ATOM 777 C C . TYR A 1 96 ? 1.949 2.640 -15.177 1.00 96.62 96 TYR A C 1
ATOM 779 O O . TYR A 1 96 ? 2.961 3.168 -14.717 1.00 96.62 96 TYR A O 1
ATOM 787 N N . LEU A 1 97 ? 0.736 3.191 -15.056 1.00 97.94 97 LEU A N 1
ATOM 788 C CA . LEU A 1 97 ? 0.531 4.480 -14.398 1.00 97.94 97 LEU A CA 1
ATOM 789 C C . LEU A 1 97 ? 0.986 4.433 -12.933 1.00 97.94 97 LEU A C 1
ATOM 791 O O . LEU A 1 97 ? 1.712 5.320 -12.491 1.00 97.94 97 LEU A O 1
ATOM 795 N N . LYS A 1 98 ? 0.632 3.368 -12.202 1.00 97.75 98 LYS A N 1
ATOM 796 C CA . LYS A 1 98 ? 1.022 3.197 -10.795 1.00 97.75 98 LYS A CA 1
ATOM 797 C C . LYS A 1 98 ? 2.522 3.035 -10.586 1.00 97.75 98 LYS A C 1
ATOM 799 O O . LYS A 1 98 ? 3.079 3.646 -9.674 1.00 97.75 98 LYS A O 1
ATOM 804 N N . LEU A 1 99 ? 3.201 2.289 -11.454 1.00 97.62 99 LEU A N 1
ATOM 805 C CA . LEU A 1 99 ? 4.659 2.172 -11.400 1.00 97.62 99 LEU A CA 1
ATOM 806 C C . LEU A 1 99 ? 5.346 3.504 -11.732 1.00 97.62 99 LEU A C 1
ATOM 808 O O . LEU A 1 99 ? 6.337 3.849 -11.092 1.00 97.62 99 LEU A O 1
ATOM 812 N N . LYS A 1 100 ? 4.795 4.300 -12.657 1.00 97.62 100 LYS A N 1
ATOM 813 C CA . LYS A 1 100 ? 5.304 5.649 -12.953 1.00 97.62 100 LYS A CA 1
ATOM 814 C C . LYS A 1 100 ? 5.092 6.639 -11.808 1.00 97.62 100 LYS A C 1
ATOM 816 O O . LYS A 1 100 ? 5.989 7.426 -11.519 1.00 97.62 100 LYS A O 1
ATOM 821 N N . GLU A 1 101 ? 3.967 6.570 -11.100 1.00 97.12 101 GLU A N 1
ATOM 822 C CA . GLU A 1 101 ? 3.766 7.339 -9.864 1.00 97.12 101 GLU A CA 1
ATOM 823 C C . GLU A 1 101 ? 4.816 6.977 -8.796 1.00 97.12 101 GLU A C 1
ATOM 825 O O . GLU A 1 101 ? 5.345 7.863 -8.122 1.00 97.12 101 GLU A O 1
ATOM 830 N N . GLN A 1 102 ? 5.159 5.691 -8.651 1.00 97.00 102 GLN A N 1
ATOM 831 C CA . GLN A 1 102 ? 6.217 5.256 -7.733 1.00 97.00 102 GLN A CA 1
ATOM 832 C C . GLN A 1 102 ? 7.612 5.724 -8.178 1.00 97.00 102 GLN A C 1
ATOM 834 O O . GLN A 1 102 ? 8.394 6.166 -7.338 1.00 97.00 102 GLN A O 1
ATOM 839 N N . GLU A 1 103 ? 7.918 5.693 -9.477 1.00 96.81 103 GLU A N 1
ATOM 840 C CA . GLU A 1 103 ? 9.176 6.220 -10.027 1.00 96.81 103 GLU A CA 1
ATOM 841 C C . GLU A 1 103 ? 9.361 7.702 -9.673 1.00 96.81 103 GLU A C 1
ATOM 843 O O . GLU A 1 103 ? 10.401 8.092 -9.140 1.00 96.81 103 GLU A O 1
ATOM 848 N N . CYS A 1 104 ? 8.324 8.519 -9.885 1.00 97.00 104 CYS A N 1
ATOM 849 C CA . CYS A 1 104 ? 8.336 9.932 -9.511 1.00 97.00 104 CYS A CA 1
ATOM 850 C C . CYS A 1 104 ? 8.570 10.126 -8.005 1.00 97.00 104 CYS A C 1
ATOM 852 O O . CYS A 1 104 ? 9.385 10.965 -7.620 1.00 97.00 104 CYS A O 1
ATOM 854 N N . ARG A 1 105 ? 7.906 9.335 -7.148 1.00 96.44 105 ARG A N 1
ATOM 855 C CA . ARG A 1 105 ? 8.116 9.382 -5.689 1.00 96.44 105 ARG A CA 1
ATOM 856 C C . ARG A 1 105 ? 9.554 9.039 -5.299 1.00 96.44 105 ARG A C 1
ATOM 858 O O . ARG A 1 105 ? 10.138 9.752 -4.488 1.00 96.44 105 ARG A O 1
ATOM 865 N N . ASN A 1 106 ? 10.143 8.011 -5.910 1.00 95.62 106 ASN A N 1
ATOM 866 C CA . ASN A 1 106 ? 11.539 7.639 -5.668 1.00 95.62 106 ASN A CA 1
ATOM 867 C C . ASN A 1 106 ? 12.506 8.766 -6.066 1.00 95.62 106 ASN A C 1
ATOM 869 O O . ASN A 1 106 ? 13.428 9.078 -5.315 1.00 95.62 106 ASN A O 1
ATOM 873 N N . ILE A 1 107 ? 12.288 9.404 -7.222 1.00 96.56 107 ILE A N 1
ATOM 874 C CA . ILE A 1 107 ? 13.120 10.526 -7.687 1.00 96.56 107 ILE A CA 1
ATOM 875 C C . ILE A 1 107 ? 13.040 11.701 -6.706 1.00 96.56 107 ILE A C 1
ATOM 877 O O . ILE A 1 107 ? 14.075 12.265 -6.349 1.00 96.56 107 ILE A O 1
ATOM 881 N N . ILE A 1 108 ? 11.832 12.049 -6.246 1.00 96.38 108 ILE A N 1
ATOM 882 C CA . ILE A 1 108 ? 11.624 13.124 -5.265 1.00 96.38 108 ILE A CA 1
ATOM 883 C C . ILE A 1 108 ? 12.344 12.797 -3.951 1.00 96.38 108 ILE A C 1
ATOM 885 O O . ILE A 1 108 ? 13.116 13.625 -3.474 1.00 96.38 108 ILE A O 1
ATOM 889 N N . TRP A 1 109 ? 12.185 11.581 -3.420 1.00 94.25 109 TRP A N 1
ATOM 890 C CA . TRP A 1 109 ? 12.864 11.139 -2.196 1.00 94.25 109 TRP A CA 1
ATOM 891 C C . TRP A 1 109 ? 14.389 11.287 -2.280 1.00 94.25 109 TRP A C 1
ATOM 893 O O . TRP A 1 109 ? 15.031 11.850 -1.388 1.00 94.25 109 TRP A O 1
ATOM 903 N N . ILE A 1 110 ? 14.982 10.816 -3.381 1.00 94.56 110 ILE A N 1
ATOM 904 C CA . ILE A 1 110 ? 16.427 10.912 -3.613 1.00 94.56 110 ILE A CA 1
ATOM 905 C C . ILE A 1 110 ? 16.852 12.383 -3.709 1.00 94.56 110 ILE A C 1
ATOM 907 O O . ILE A 1 110 ? 17.844 12.779 -3.090 1.00 94.56 110 ILE A O 1
ATOM 911 N N . ALA A 1 111 ? 16.102 13.204 -4.450 1.00 95.56 111 ALA A N 1
ATOM 912 C CA . ALA A 1 111 ? 16.381 14.630 -4.592 1.00 95.56 111 ALA A CA 1
ATOM 913 C C . ALA A 1 111 ? 16.340 15.361 -3.239 1.00 95.56 111 ALA A C 1
ATOM 915 O O . ALA A 1 111 ? 17.232 16.161 -2.949 1.00 95.56 111 ALA A O 1
ATOM 916 N N . GLU A 1 112 ? 15.368 15.046 -2.382 1.00 95.19 112 GLU A N 1
ATOM 917 C CA . GLU A 1 112 ? 15.250 15.597 -1.029 1.00 95.19 112 GLU A CA 1
ATOM 918 C C . GLU A 1 112 ? 16.417 15.172 -0.132 1.00 95.19 112 GLU A C 1
ATOM 920 O O . GLU A 1 112 ? 17.036 16.023 0.515 1.00 95.19 112 GLU A O 1
ATOM 925 N N . CYS A 1 113 ? 16.798 13.889 -0.151 1.00 93.81 113 CYS A N 1
ATOM 926 C CA . CYS A 1 113 ? 17.960 13.393 0.593 1.00 93.81 113 CYS A CA 1
ATOM 927 C C . CYS A 1 113 ? 19.255 14.112 0.179 1.00 93.81 113 CYS A C 1
ATOM 929 O O . CYS A 1 113 ? 20.085 14.460 1.026 1.00 93.81 113 CYS A O 1
ATOM 931 N N . VAL A 1 114 ? 19.432 14.361 -1.124 1.00 94.44 114 VAL A N 1
ATOM 932 C CA . VAL A 1 114 ? 20.586 15.092 -1.666 1.00 94.44 114 VAL A CA 1
ATOM 933 C C . VAL A 1 114 ? 20.550 16.562 -1.254 1.00 94.44 114 VAL A C 1
ATOM 935 O O . VAL A 1 114 ? 21.561 17.068 -0.759 1.00 94.44 114 VAL A O 1
ATOM 938 N N . ALA A 1 115 ? 19.406 17.235 -1.400 1.00 95.62 115 ALA A N 1
ATOM 939 C CA . ALA A 1 115 ? 19.239 18.646 -1.053 1.00 95.62 115 ALA A CA 1
ATOM 940 C C . ALA A 1 115 ? 19.497 18.908 0.440 1.00 95.62 115 ALA A C 1
ATOM 942 O O . ALA A 1 115 ? 20.158 19.884 0.797 1.00 95.62 115 ALA A O 1
ATOM 943 N N . GLN A 1 116 ? 19.047 18.001 1.310 1.00 94.69 116 GLN A N 1
ATOM 944 C CA . GLN A 1 116 ? 19.243 18.090 2.759 1.00 94.69 116 GLN A CA 1
ATOM 945 C C . GLN A 1 116 ? 20.619 17.574 3.217 1.00 94.69 116 GLN A C 1
ATOM 947 O O . GLN A 1 116 ? 20.964 17.702 4.387 1.00 94.69 116 GLN A O 1
ATOM 952 N N . LYS A 1 117 ? 21.429 16.987 2.322 1.00 91.44 117 LYS A N 1
ATOM 953 C CA . LYS A 1 117 ? 22.691 16.286 2.646 1.00 91.44 117 LYS A CA 1
ATOM 954 C C . LYS A 1 117 ? 22.518 15.109 3.626 1.00 91.44 117 LYS A C 1
ATOM 956 O O . LYS A 1 117 ? 23.502 14.620 4.181 1.00 91.44 117 LYS A O 1
ATOM 961 N N . HIS A 1 118 ? 21.299 14.597 3.788 1.00 87.75 118 HIS A N 1
ATOM 962 C CA . HIS A 1 118 ? 20.965 13.451 4.635 1.00 87.75 118 HIS A CA 1
ATOM 963 C C . HIS A 1 118 ? 21.046 12.140 3.839 1.00 87.75 118 HIS A C 1
ATOM 965 O O . HIS A 1 118 ? 20.052 11.474 3.570 1.00 87.75 118 HIS A O 1
ATOM 971 N N . LYS A 1 119 ? 22.266 11.739 3.463 1.00 84.25 119 LYS A N 1
ATOM 972 C CA . LYS A 1 119 ? 22.496 10.560 2.603 1.00 84.25 119 LYS A CA 1
ATOM 973 C C . LYS A 1 119 ? 22.331 9.204 3.300 1.00 84.25 119 LYS A C 1
ATOM 975 O O . LYS A 1 119 ? 22.358 8.184 2.632 1.00 84.25 119 LYS A O 1
ATOM 980 N N . ALA A 1 120 ? 22.146 9.177 4.619 1.00 86.31 120 ALA A N 1
ATOM 981 C CA . ALA A 1 120 ? 22.072 7.934 5.393 1.00 86.31 120 ALA A CA 1
ATOM 982 C C . ALA A 1 120 ? 20.854 7.049 5.058 1.00 86.31 120 ALA A C 1
ATOM 984 O O . ALA A 1 120 ? 20.853 5.878 5.412 1.00 86.31 120 ALA A O 1
ATOM 985 N N . ARG A 1 121 ? 19.811 7.610 4.427 1.00 81.44 121 ARG A N 1
ATOM 986 C CA . ARG A 1 121 ? 18.568 6.905 4.056 1.00 81.44 121 ARG A CA 1
ATOM 987 C C . ARG A 1 121 ? 18.235 7.037 2.570 1.00 81.44 121 ARG A C 1
ATOM 989 O O . ARG A 1 121 ? 17.085 6.865 2.172 1.00 81.44 121 ARG A O 1
ATOM 996 N N . ILE A 1 122 ? 19.226 7.385 1.750 1.00 87.25 122 ILE A N 1
ATOM 997 C CA . ILE A 1 122 ? 19.013 7.588 0.314 1.00 87.25 122 ILE A CA 1
ATOM 998 C C . ILE A 1 122 ? 18.535 6.302 -0.372 1.00 87.25 122 ILE A C 1
ATOM 1000 O O . ILE A 1 122 ? 17.727 6.382 -1.289 1.00 87.25 122 ILE A O 1
ATOM 1004 N N . ASP A 1 123 ? 18.957 5.143 0.138 1.00 87.94 123 ASP A N 1
ATOM 1005 C CA . ASP A 1 123 ? 18.623 3.817 -0.389 1.00 87.94 123 ASP A CA 1
ATOM 1006 C C . ASP A 1 123 ? 17.234 3.309 0.042 1.00 87.94 123 ASP A C 1
ATOM 1008 O O . ASP A 1 123 ? 16.802 2.255 -0.408 1.00 87.94 123 ASP A O 1
ATOM 1012 N N . ASN A 1 124 ? 16.484 4.072 0.849 1.00 87.25 124 ASN A N 1
ATOM 1013 C CA . ASN A 1 124 ? 15.134 3.703 1.302 1.00 87.25 124 ASN A CA 1
ATOM 1014 C C . ASN A 1 124 ? 14.037 3.920 0.234 1.00 87.25 124 ASN A C 1
ATOM 1016 O O . ASN A 1 124 ? 12.862 4.048 0.574 1.00 87.25 124 ASN A O 1
ATOM 1020 N N . TYR A 1 125 ? 14.392 4.013 -1.047 1.00 90.62 125 TYR A N 1
ATOM 1021 C CA . TYR A 1 125 ? 13.408 4.065 -2.130 1.00 90.62 125 TYR A CA 1
ATOM 1022 C C . TYR A 1 125 ? 12.921 2.653 -2.483 1.00 90.62 125 TYR A C 1
ATOM 1024 O O . TYR A 1 125 ? 13.559 1.656 -2.152 1.00 90.62 125 TYR A O 1
ATOM 1032 N N . ILE A 1 126 ? 11.795 2.557 -3.192 1.00 91.19 126 ILE A N 1
ATOM 1033 C CA . ILE A 1 126 ? 11.194 1.260 -3.526 1.00 91.19 126 ILE A CA 1
ATOM 1034 C C . ILE A 1 126 ? 11.581 0.874 -4.955 1.00 91.19 126 ILE A C 1
ATOM 1036 O O . ILE A 1 126 ? 11.103 1.518 -5.892 1.00 91.19 126 ILE A O 1
ATOM 1040 N N . PRO A 1 127 ? 12.429 -0.143 -5.172 1.00 90.81 127 PRO A N 1
ATOM 1041 C CA . PRO A 1 127 ? 12.819 -0.554 -6.515 1.00 90.81 127 PRO A CA 1
ATOM 1042 C C . PRO A 1 127 ? 11.613 -1.124 -7.280 1.00 90.81 127 PRO A C 1
ATOM 1044 O O . PRO A 1 127 ? 10.843 -1.920 -6.747 1.00 90.81 127 PRO A O 1
ATOM 1047 N N . ILE A 1 128 ? 11.447 -0.694 -8.534 1.00 90.56 128 ILE A N 1
ATOM 1048 C CA . ILE A 1 128 ? 10.305 -1.052 -9.399 1.00 90.56 128 ILE A CA 1
ATOM 1049 C C . ILE A 1 128 ? 10.699 -1.890 -10.633 1.00 90.56 128 ILE A C 1
ATOM 1051 O O . ILE A 1 128 ? 9.827 -2.200 -11.445 1.00 90.56 128 ILE A O 1
ATOM 1055 N N . PHE A 1 129 ? 11.984 -2.245 -10.770 1.00 81.44 129 PHE A N 1
ATOM 1056 C CA . PHE A 1 129 ? 12.556 -3.057 -11.855 1.00 81.44 129 PHE A CA 1
ATOM 1057 C C . PHE A 1 129 ? 13.503 -4.121 -11.303 1.00 81.44 129 PHE A C 1
ATOM 1059 O O . PHE A 1 129 ? 14.205 -3.808 -10.313 1.00 81.44 129 PHE A O 1
#

Sequence (129 aa):
MITINSFGTELSKEDRSKLYPTCGKLNPYGLAQLAMADDYEQVRNVAEMYADYRVLFESQSNAENKTLEDKCFEHEVKLNINAFLQQFHFGIFYAYLKLKEQECRNIIWIAECVAQKHKARIDNYIPIF